Protein AF-A0A5M9NWY7-F1 (afdb_monomer_lite)

pLDDT: mean 81.17, std 16.31, range [31.36, 93.62]

Sequence (144 aa):
MSNANPVTTVDTNNQPTSTVEEIDYSEMITVRMADVFKPFVPAAVTAVIQIPKHRHPDVPREIAGYIPDEKQLSQVISWFCSPQRPNFMHMVGPTGSGKTDFMLWLCARLNWPTVLVSVNPTLRPEKMQGRWVLSNGICLWTYR

Radius of gyration: 19.59 Å; chains: 1; bounding box: 34×58×51 Å

Foldseek 3Di:
DQPFDFDFDADPPPDRPRPRPRDDQPDKDKDAPVVLDPPLDPPVRRDIDIAGPDQDPQQADADPPDDDDSVVVVVVVCCRPDPPNPDDDDDDDDPPPCPVVVVSNVSNSRSHRDDDDDDDPPDDCCLQVWDFDQDPNDTDTDND

InterPro domains:
  IPR011704 ATPase, dynein-related, AAA domain [PF07728] (91-141)
  IPR027417 P-loop containing nucleoside triphosphate hydrolase [SSF52540] (61-118)

Secondary structure (DSSP, 8-state):
-----------TT-----------TT-EEEEEHHHHTTTTS-TT---EEEEESS--TTSPPP-TT----HHHHHHHHHHHT-SS--S-------TTSSHHHHHHHHHHHTT---------TT--THHHH-EEEEETTEEEEE--

Organism: NCBI:txid296199

Structure (mmCIF, N/CA/C/O backbone):
data_AF-A0A5M9NWY7-F1
#
_entry.id   AF-A0A5M9NWY7-F1
#
loop_
_atom_site.group_PDB
_atom_site.id
_atom_site.type_symbol
_atom_site.label_atom_id
_atom_site.label_alt_id
_atom_site.label_comp_id
_atom_site.label_asym_id
_atom_site.label_entity_id
_atom_site.label_seq_id
_atom_site.pdbx_PDB_ins_code
_atom_site.Cartn_x
_atom_site.Cartn_y
_atom_site.Cartn_z
_atom_site.occupancy
_atom_site.B_iso_or_equiv
_atom_site.auth_seq_id
_atom_site.auth_comp_id
_atom_site.auth_asym_id
_atom_site.auth_atom_id
_atom_site.pdbx_PDB_model_num
ATOM 1 N N . MET A 1 1 ? -8.044 -15.129 -17.709 1.00 33.84 1 MET A N 1
ATOM 2 C CA . MET A 1 1 ? -6.824 -15.912 -17.991 1.00 33.84 1 MET A CA 1
ATOM 3 C C . MET A 1 1 ? -6.227 -16.228 -16.635 1.00 33.84 1 MET A C 1
ATOM 5 O O . MET A 1 1 ? -5.970 -15.294 -15.889 1.00 33.84 1 MET A O 1
ATOM 9 N N . SER A 1 2 ? -6.206 -17.511 -16.278 1.00 31.36 2 SER A N 1
ATOM 10 C CA . SER A 1 2 ? -5.829 -18.025 -14.957 1.00 31.36 2 SER A CA 1
ATOM 11 C C . SER A 1 2 ? -4.324 -17.845 -14.737 1.00 31.36 2 SER A C 1
ATOM 13 O O . SER A 1 2 ? -3.524 -18.329 -15.536 1.00 31.36 2 SER A O 1
ATOM 15 N N . ASN A 1 3 ? -3.943 -17.092 -13.702 1.00 42.62 3 ASN A N 1
ATOM 16 C CA . ASN A 1 3 ? -2.550 -16.847 -13.320 1.00 42.62 3 ASN A CA 1
ATOM 17 C C . ASN A 1 3 ? -2.125 -17.872 -12.259 1.00 42.62 3 ASN A C 1
ATOM 19 O O . ASN A 1 3 ? -1.934 -17.516 -11.102 1.00 42.62 3 ASN A O 1
ATOM 23 N N . ALA A 1 4 ? -2.015 -19.148 -12.625 1.00 42.91 4 ALA A N 1
ATOM 24 C CA . ALA A 1 4 ? -1.563 -20.195 -11.711 1.00 42.91 4 ALA A CA 1
ATOM 25 C C . ALA A 1 4 ? -0.025 -20.280 -11.690 1.00 42.91 4 ALA A C 1
ATOM 27 O O . ALA A 1 4 ? 0.607 -20.443 -12.733 1.00 42.91 4 ALA A O 1
ATOM 28 N N . ASN A 1 5 ? 0.578 -20.215 -10.499 1.00 50.53 5 ASN A N 1
ATOM 29 C CA . ASN A 1 5 ? 1.977 -20.588 -10.276 1.00 50.53 5 ASN A CA 1
ATOM 30 C C . ASN A 1 5 ? 2.027 -21.932 -9.528 1.00 50.53 5 ASN A C 1
ATOM 32 O O . ASN A 1 5 ? 1.319 -22.082 -8.532 1.00 50.53 5 ASN A O 1
ATOM 36 N N . PRO A 1 6 ? 2.855 -22.902 -9.955 1.00 41.59 6 PRO A N 1
ATOM 37 C CA . PRO A 1 6 ? 2.905 -24.217 -9.324 1.00 41.59 6 PRO A CA 1
ATOM 38 C C . PRO A 1 6 ? 3.646 -24.171 -7.977 1.00 41.59 6 PRO A C 1
ATOM 40 O O . PRO A 1 6 ? 4.753 -23.638 -7.882 1.00 41.59 6 PRO A O 1
ATOM 43 N N . VAL A 1 7 ? 3.048 -24.769 -6.942 1.00 49.81 7 VAL A N 1
ATOM 44 C CA . VAL A 1 7 ? 3.687 -25.062 -5.647 1.00 49.81 7 VAL A CA 1
ATOM 45 C C . VAL A 1 7 ? 4.045 -26.549 -5.618 1.00 49.81 7 VAL A C 1
ATOM 47 O O . VAL A 1 7 ? 3.187 -27.393 -5.859 1.00 49.81 7 VAL A O 1
ATOM 50 N N . THR A 1 8 ? 5.305 -26.881 -5.330 1.00 38.78 8 THR A N 1
ATOM 51 C CA . THR A 1 8 ? 5.775 -28.273 -5.242 1.00 38.78 8 THR A CA 1
ATOM 52 C C . THR A 1 8 ? 5.769 -28.740 -3.786 1.00 38.78 8 THR A C 1
ATOM 54 O O . THR A 1 8 ? 6.567 -28.252 -2.986 1.00 38.78 8 THR A O 1
ATOM 57 N N . THR A 1 9 ? 4.925 -29.712 -3.440 1.00 42.97 9 THR A N 1
ATOM 58 C CA . THR A 1 9 ? 5.044 -30.502 -2.200 1.00 42.97 9 THR A CA 1
ATOM 59 C C . THR A 1 9 ? 5.407 -31.948 -2.540 1.00 42.97 9 THR A C 1
ATOM 61 O O . THR A 1 9 ? 4.947 -32.483 -3.545 1.00 42.97 9 THR A O 1
ATOM 64 N N . VAL A 1 10 ? 6.282 -32.562 -1.736 1.00 43.84 10 VAL A N 1
ATOM 65 C CA . VAL A 1 10 ? 6.783 -33.934 -1.930 1.00 43.84 10 VAL A CA 1
ATOM 66 C C . VAL A 1 10 ? 6.139 -34.844 -0.883 1.00 43.84 10 VAL A C 1
ATOM 68 O O . VAL A 1 10 ? 6.345 -34.628 0.310 1.00 43.84 10 VAL A O 1
ATOM 71 N N . ASP A 1 11 ? 5.390 -35.856 -1.322 1.00 44.22 11 ASP A N 1
ATOM 72 C CA . ASP A 1 11 ? 4.825 -36.894 -0.450 1.00 44.22 11 ASP A CA 1
ATOM 73 C C . ASP A 1 11 ? 5.861 -37.978 -0.096 1.00 44.22 11 ASP A C 1
ATOM 75 O O . ASP A 1 11 ? 6.803 -38.246 -0.848 1.00 44.22 11 ASP A O 1
ATOM 79 N N . THR A 1 12 ? 5.638 -38.671 1.028 1.00 54.34 12 THR A N 1
ATOM 80 C CA . THR A 1 12 ? 6.505 -39.679 1.682 1.00 54.34 12 THR A CA 1
ATOM 81 C C . THR A 1 12 ? 6.900 -40.895 0.821 1.00 54.34 12 THR A C 1
ATOM 83 O O . THR A 1 12 ? 7.656 -41.746 1.279 1.00 54.34 12 THR A O 1
ATOM 86 N N . ASN A 1 13 ? 6.424 -40.984 -0.425 1.00 52.22 13 ASN A N 1
ATOM 87 C CA . ASN A 1 13 ? 6.682 -42.085 -1.357 1.00 52.22 13 ASN A CA 1
ATOM 88 C C . ASN A 1 13 ? 7.536 -41.698 -2.580 1.00 52.22 13 ASN A C 1
ATOM 90 O O . ASN A 1 13 ? 7.645 -42.505 -3.500 1.00 52.22 13 ASN A O 1
ATOM 94 N N . ASN A 1 14 ? 8.149 -40.502 -2.619 1.00 55.34 14 ASN A N 1
ATOM 95 C CA . ASN A 1 14 ? 9.036 -40.067 -3.716 1.00 55.34 14 ASN A CA 1
ATOM 96 C C . ASN A 1 14 ? 8.460 -40.327 -5.129 1.00 55.34 14 ASN A C 1
ATOM 98 O O . ASN A 1 14 ? 9.194 -40.636 -6.069 1.00 55.34 14 ASN A O 1
ATOM 102 N N . GLN A 1 15 ? 7.144 -40.185 -5.296 1.00 43.66 15 GLN A N 1
ATOM 103 C CA . GLN A 1 15 ? 6.537 -39.982 -6.606 1.00 43.66 15 GLN A CA 1
ATOM 104 C C . GLN A 1 15 ? 6.171 -38.501 -6.738 1.00 43.66 15 GLN A C 1
ATOM 106 O O . GLN A 1 15 ? 5.508 -37.969 -5.846 1.00 43.66 15 GLN A O 1
ATOM 111 N N . PRO A 1 16 ? 6.602 -37.809 -7.808 1.00 39.88 16 PRO A N 1
ATOM 112 C CA . PRO A 1 16 ? 6.191 -36.438 -8.069 1.00 39.88 16 PRO A CA 1
ATOM 113 C C . PRO A 1 16 ? 4.741 -36.443 -8.564 1.00 39.88 16 PRO A C 1
ATOM 115 O O . PRO A 1 16 ? 4.475 -36.398 -9.762 1.00 39.88 16 PRO A O 1
ATOM 118 N N . THR A 1 17 ? 3.789 -36.520 -7.641 1.00 40.31 17 THR A N 1
ATOM 119 C CA . THR A 1 17 ? 2.380 -36.266 -7.942 1.00 40.31 17 THR A CA 1
ATOM 120 C C . THR A 1 17 ? 2.167 -34.761 -7.856 1.00 40.31 17 THR A C 1
ATOM 122 O O . THR A 1 17 ? 1.814 -34.223 -6.814 1.00 40.31 17 THR A O 1
ATOM 125 N N . SER A 1 18 ? 2.440 -34.042 -8.944 1.00 43.09 18 SER A N 1
ATOM 126 C CA . SER A 1 18 ? 2.124 -32.617 -9.037 1.00 43.09 18 SER A CA 1
ATOM 127 C C . SER A 1 18 ? 0.623 -32.440 -9.271 1.00 43.09 18 SER A C 1
ATOM 129 O O . SER A 1 18 ? 0.189 -32.213 -10.401 1.00 43.09 18 SER A O 1
ATOM 131 N N . THR A 1 19 ? -0.188 -32.551 -8.221 1.00 42.75 19 THR A N 1
ATOM 132 C CA . THR A 1 19 ? -1.516 -31.932 -8.227 1.00 42.75 19 THR A CA 1
ATOM 133 C C . THR A 1 19 ? -1.308 -30.428 -8.119 1.00 42.75 19 THR A C 1
ATOM 135 O O . THR A 1 19 ? -1.178 -29.879 -7.028 1.00 42.75 19 THR A O 1
ATOM 138 N N . VAL A 1 20 ? -1.200 -29.755 -9.267 1.00 52.34 20 VAL A N 1
ATOM 139 C CA . VAL A 1 20 ? -1.313 -28.297 -9.331 1.00 52.34 20 VAL A CA 1
ATOM 140 C C . VAL A 1 20 ? -2.765 -27.985 -9.000 1.00 52.34 20 VAL A C 1
ATOM 142 O O . VAL A 1 20 ? -3.628 -28.041 -9.872 1.00 52.34 20 VAL A O 1
ATOM 145 N N . GLU A 1 21 ? -3.059 -27.744 -7.725 1.00 60.28 21 GLU A N 1
ATOM 146 C CA . GLU A 1 21 ? -4.322 -27.116 -7.363 1.00 60.28 21 GLU A CA 1
ATOM 147 C C . GLU A 1 21 ? -4.325 -25.744 -8.039 1.00 60.28 21 GLU A C 1
ATOM 149 O O . GLU A 1 21 ? -3.507 -24.875 -7.733 1.00 60.28 21 GLU A O 1
ATOM 154 N N . GLU A 1 22 ? -5.173 -25.583 -9.051 1.00 70.19 22 GLU A N 1
ATOM 155 C CA . GLU A 1 22 ? -5.362 -24.312 -9.734 1.00 70.19 22 GLU A CA 1
ATOM 156 C C . GLU A 1 22 ? -6.046 -23.357 -8.751 1.00 70.19 22 GLU A C 1
ATOM 158 O O . GLU A 1 22 ? -7.257 -23.400 -8.548 1.00 70.19 22 GLU A O 1
ATOM 163 N N . ILE A 1 23 ? -5.242 -22.547 -8.062 1.00 79.00 23 ILE A N 1
ATOM 164 C CA . ILE A 1 23 ? -5.745 -21.588 -7.083 1.00 79.00 23 ILE A CA 1
ATOM 165 C C . ILE A 1 23 ? -6.386 -20.422 -7.837 1.00 79.00 23 ILE A C 1
ATOM 167 O O . ILE A 1 23 ? -5.693 -19.652 -8.507 1.00 79.00 23 ILE A O 1
ATOM 171 N N . ASP A 1 24 ? -7.698 -20.249 -7.688 1.00 83.44 24 ASP A N 1
ATOM 172 C CA . ASP A 1 24 ? -8.379 -19.055 -8.181 1.00 83.44 24 ASP A CA 1
ATOM 173 C C . ASP A 1 24 ? -8.130 -17.867 -7.236 1.00 83.44 24 ASP A C 1
ATOM 175 O O . ASP A 1 24 ? -8.655 -17.781 -6.124 1.00 83.44 24 ASP A O 1
ATOM 179 N N . TYR A 1 25 ? -7.318 -16.912 -7.692 1.00 84.50 25 TYR A N 1
ATOM 180 C CA . TYR A 1 25 ? -7.029 -15.669 -6.968 1.00 84.50 25 TYR A CA 1
ATOM 181 C C . TYR A 1 25 ? -8.176 -14.648 -7.012 1.00 84.50 25 TYR A C 1
ATOM 183 O O . TYR A 1 25 ? -8.085 -13.601 -6.370 1.00 84.50 25 TYR A O 1
ATOM 191 N N . SER A 1 26 ? -9.243 -14.935 -7.760 1.00 83.81 26 SER A N 1
ATOM 192 C CA . SER A 1 26 ? -10.416 -14.065 -7.903 1.00 83.81 26 SER A CA 1
ATOM 193 C C . SER A 1 26 ? -11.435 -14.261 -6.780 1.00 83.81 26 SER A C 1
ATOM 195 O O . SER A 1 26 ? -12.324 -13.425 -6.609 1.00 83.81 26 SER A O 1
ATOM 197 N N . GLU A 1 27 ? -11.327 -15.349 -6.008 1.00 88.62 27 GLU A N 1
ATOM 198 C CA . GLU A 1 27 ? -12.226 -15.621 -4.890 1.00 88.62 27 GLU A CA 1
ATOM 199 C C . GLU A 1 27 ? -12.075 -14.562 -3.790 1.00 88.62 27 GLU A C 1
ATOM 201 O O . GLU A 1 27 ? -10.998 -14.382 -3.214 1.00 88.62 27 GLU A O 1
ATOM 206 N N . MET A 1 28 ? -13.180 -13.893 -3.452 1.00 89.00 28 MET A N 1
ATOM 207 C CA . MET A 1 28 ? -13.229 -12.866 -2.409 1.00 89.00 28 MET A CA 1
ATOM 208 C C . MET A 1 28 ? -13.915 -13.402 -1.152 1.00 89.00 28 MET A C 1
ATOM 210 O O . MET A 1 28 ? -14.963 -14.043 -1.221 1.00 89.00 28 MET A O 1
ATOM 214 N N . ILE A 1 29 ? -13.362 -13.079 0.014 1.00 93.31 29 ILE A N 1
ATOM 215 C CA . ILE A 1 29 ? -13.964 -13.338 1.324 1.00 93.31 29 ILE A CA 1
ATOM 216 C C . ILE A 1 29 ? -14.374 -12.029 1.986 1.00 93.31 29 ILE A C 1
ATOM 218 O O . ILE A 1 29 ? -13.718 -10.998 1.838 1.00 93.31 29 ILE A O 1
ATOM 222 N N . THR A 1 30 ? -15.469 -12.077 2.741 1.00 92.94 30 THR A N 1
ATOM 223 C CA . THR A 1 30 ? -15.926 -10.935 3.537 1.00 92.94 30 THR A CA 1
ATOM 224 C C . THR A 1 30 ? -15.329 -11.035 4.933 1.00 92.94 30 THR A C 1
ATOM 226 O O . THR A 1 30 ? -15.593 -11.995 5.655 1.00 92.94 30 THR A O 1
ATOM 229 N N . VAL A 1 31 ? -14.523 -10.046 5.311 1.00 91.75 31 VAL A N 1
ATOM 230 C CA . VAL A 1 31 ? -13.813 -10.000 6.594 1.00 91.75 31 VAL A CA 1
ATOM 231 C C . VAL A 1 31 ? -14.157 -8.706 7.316 1.00 91.75 31 VAL A C 1
ATOM 233 O O . VAL A 1 31 ? -14.417 -7.670 6.701 1.00 91.75 31 VAL A O 1
ATOM 236 N N . ARG A 1 32 ? -14.168 -8.745 8.649 1.00 90.38 32 ARG A N 1
ATOM 237 C CA . ARG A 1 32 ? -14.349 -7.538 9.453 1.00 90.38 32 ARG A CA 1
ATOM 238 C C . ARG A 1 32 ? -13.127 -6.635 9.335 1.00 90.38 32 ARG A C 1
ATOM 240 O O . ARG A 1 32 ? -11.994 -7.059 9.550 1.00 90.38 32 ARG A O 1
ATOM 247 N N . MET A 1 33 ? -13.372 -5.353 9.098 1.00 87.69 33 MET A N 1
ATOM 248 C CA . MET A 1 33 ? -12.320 -4.346 8.957 1.00 87.69 33 MET A CA 1
ATOM 249 C C . MET A 1 33 ? -11.450 -4.226 10.217 1.00 87.69 33 MET A C 1
ATOM 251 O O . MET A 1 33 ? -10.233 -4.080 10.126 1.00 87.69 33 MET A O 1
ATOM 255 N N . ALA A 1 34 ? -12.069 -4.352 11.395 1.00 89.50 34 ALA A N 1
ATOM 256 C CA . ALA A 1 34 ? -11.366 -4.334 12.672 1.00 89.50 34 ALA A CA 1
ATOM 257 C C . ALA A 1 34 ? -10.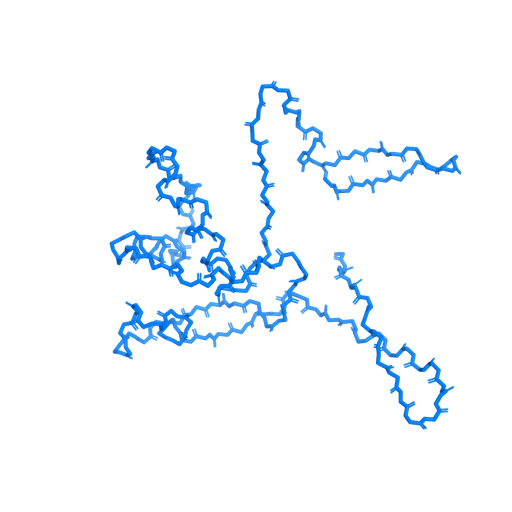347 -5.475 12.808 1.00 89.50 34 ALA A C 1
ATOM 259 O O . ALA A 1 34 ? -9.335 -5.284 13.468 1.00 89.50 34 ALA A O 1
ATOM 260 N N . ASP A 1 35 ? -10.576 -6.635 12.180 1.00 90.62 35 ASP A N 1
ATOM 261 C CA . ASP A 1 35 ? -9.646 -7.766 12.234 1.00 90.62 35 ASP A CA 1
ATOM 262 C C . ASP A 1 35 ? -8.431 -7.561 11.328 1.00 90.62 35 ASP A C 1
ATOM 264 O O . ASP A 1 35 ? 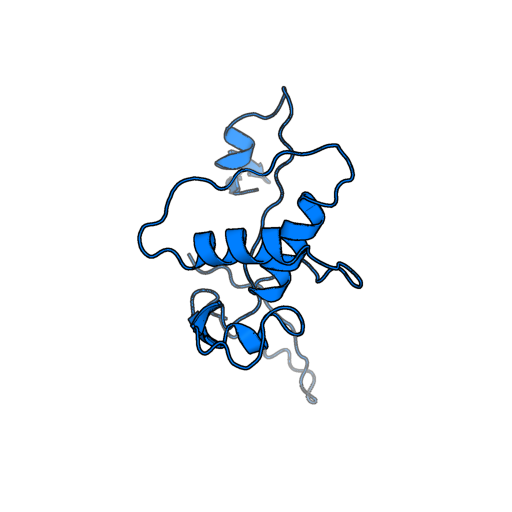-7.314 -7.894 11.720 1.00 90.62 35 ASP A O 1
ATOM 268 N N . VAL A 1 36 ? -8.634 -6.936 10.167 1.00 89.25 36 VAL A N 1
ATOM 269 C CA . VAL A 1 36 ? -7.571 -6.638 9.198 1.00 89.25 36 VAL A CA 1
ATOM 270 C C . VAL A 1 36 ? -6.663 -5.504 9.686 1.00 89.25 36 VAL A C 1
ATOM 272 O O . VAL A 1 36 ? -5.440 -5.567 9.551 1.00 89.25 36 VAL A O 1
ATOM 275 N N . PHE A 1 37 ? -7.232 -4.471 10.312 1.00 87.56 37 PHE A N 1
ATOM 276 C CA . PHE A 1 37 ? -6.507 -3.254 10.696 1.00 87.56 37 PHE A CA 1
ATOM 277 C C . PHE A 1 37 ? -6.166 -3.146 12.190 1.00 87.56 37 PHE A C 1
ATOM 279 O O . PHE A 1 37 ? -5.915 -2.047 12.680 1.00 87.56 37 PHE A O 1
ATOM 286 N N . LYS A 1 38 ? -6.082 -4.262 12.930 1.00 85.75 38 LYS A N 1
ATOM 287 C CA . LYS A 1 38 ? -5.618 -4.247 14.335 1.00 85.75 38 LYS A CA 1
ATOM 288 C C . LYS A 1 38 ? -4.214 -3.619 14.451 1.00 85.75 38 LYS A C 1
ATOM 290 O O . LYS A 1 38 ? -3.339 -3.999 13.662 1.00 85.75 38 LYS A O 1
ATOM 295 N N . PRO A 1 39 ? -3.942 -2.724 15.421 1.00 86.75 39 PRO A N 1
ATOM 296 C CA . PRO A 1 39 ? -4.835 -2.181 16.458 1.00 86.75 39 PRO A CA 1
ATOM 297 C C . PRO A 1 39 ? -5.545 -0.856 16.092 1.00 86.75 39 PRO A C 1
ATOM 299 O O . PRO A 1 39 ? -6.259 -0.310 16.924 1.00 86.75 39 PRO A O 1
ATOM 302 N N . PHE A 1 40 ? -5.346 -0.322 14.884 1.00 86.88 40 PHE A N 1
ATOM 303 C CA . PHE A 1 40 ? -5.737 1.043 14.494 1.00 86.88 40 PHE A CA 1
ATOM 304 C C . PHE A 1 40 ? -7.245 1.253 14.332 1.00 86.88 40 PHE A C 1
ATOM 306 O O . PHE A 1 40 ? -7.737 2.368 14.479 1.00 86.88 40 PHE A O 1
ATOM 313 N N . VAL A 1 41 ? -7.993 0.195 14.013 1.00 85.06 41 VAL A N 1
ATOM 314 C CA . VAL A 1 41 ? -9.456 0.252 13.916 1.00 85.06 41 VAL A CA 1
ATOM 315 C C . VAL A 1 41 ? -10.066 -0.369 15.177 1.00 85.06 41 VAL A C 1
ATOM 317 O O . VAL A 1 41 ? -9.825 -1.551 15.441 1.00 85.06 41 VAL A O 1
ATOM 320 N N . PRO A 1 42 ? -10.880 0.378 15.951 1.00 85.31 42 PRO A N 1
ATOM 321 C CA . PRO A 1 42 ? -11.521 -0.148 17.151 1.00 85.31 42 PRO A CA 1
ATOM 322 C C . PRO A 1 42 ? -12.421 -1.352 16.856 1.00 85.31 42 PRO A C 1
ATOM 324 O O . PRO A 1 42 ? -13.158 -1.368 15.870 1.00 85.31 42 PRO A O 1
ATOM 327 N N . ALA A 1 43 ? -12.458 -2.321 17.774 1.00 84.38 43 ALA A N 1
ATOM 328 C CA . ALA A 1 43 ? -13.310 -3.513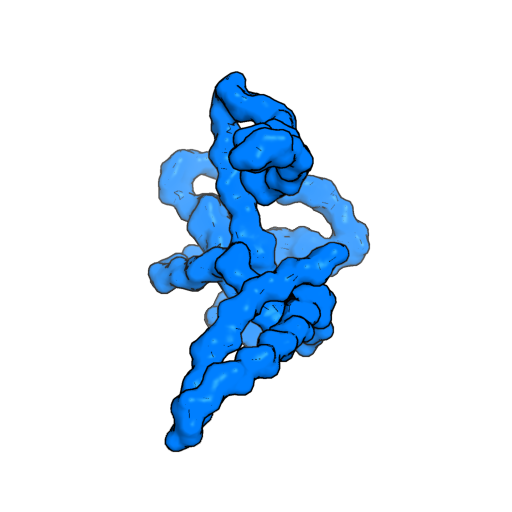 17.661 1.00 84.38 43 ALA A CA 1
ATOM 329 C C . ALA A 1 43 ? -14.822 -3.201 17.624 1.00 84.38 43 ALA A C 1
ATOM 331 O O . ALA A 1 43 ? -15.615 -4.029 17.166 1.00 84.38 43 ALA A O 1
ATOM 332 N N . ALA A 1 44 ? -15.212 -2.003 18.079 1.00 85.44 44 ALA A N 1
ATOM 333 C CA . ALA A 1 44 ? -16.575 -1.487 17.986 1.00 85.44 44 ALA A CA 1
ATOM 334 C C . ALA A 1 44 ? -17.032 -1.271 16.532 1.00 85.44 44 ALA A C 1
ATOM 336 O O . ALA A 1 44 ? -18.231 -1.256 16.262 1.00 85.44 44 ALA A O 1
ATOM 337 N N . VAL A 1 45 ? -16.099 -1.132 15.584 1.00 82.69 45 VAL A N 1
ATOM 338 C CA . VAL A 1 45 ? -16.431 -0.983 14.169 1.00 82.69 45 VAL A CA 1
ATOM 339 C C . VAL A 1 45 ? -16.857 -2.338 13.592 1.00 82.69 45 VAL A C 1
ATOM 341 O O . VAL A 1 45 ? -16.102 -3.317 13.574 1.00 82.69 45 VA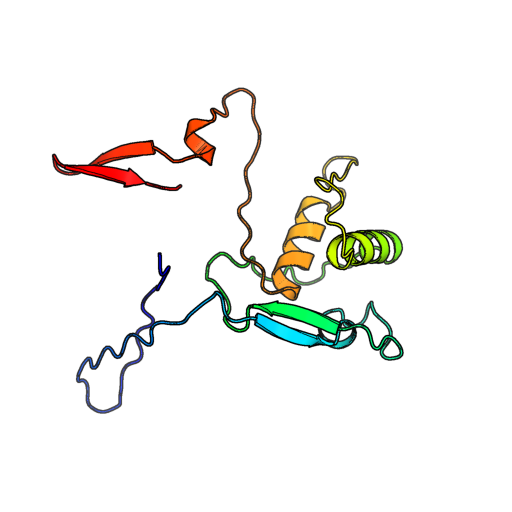L A O 1
ATOM 344 N N . THR A 1 46 ? -18.098 -2.396 13.110 1.00 84.50 46 THR A N 1
ATOM 345 C CA . THR A 1 46 ? -18.722 -3.590 12.513 1.00 84.50 46 THR A CA 1
ATOM 346 C C . THR A 1 46 ? -18.624 -3.628 10.988 1.00 84.50 46 THR A C 1
ATOM 348 O O . THR A 1 46 ? -19.091 -4.585 10.376 1.00 84.50 46 THR A O 1
ATOM 351 N N . ALA A 1 47 ? -17.998 -2.619 10.373 1.00 85.19 47 ALA A N 1
ATOM 352 C CA . ALA A 1 47 ? -17.814 -2.552 8.928 1.00 85.19 47 ALA A CA 1
ATOM 353 C C . ALA A 1 47 ? -17.057 -3.781 8.396 1.00 85.19 47 ALA A C 1
ATOM 355 O O . ALA A 1 47 ? -16.074 -4.243 8.990 1.00 85.19 47 ALA A O 1
ATOM 356 N N . VAL A 1 48 ? -17.523 -4.287 7.257 1.00 89.19 48 VAL A N 1
ATOM 357 C CA . VAL A 1 48 ? -16.943 -5.431 6.552 1.00 89.19 48 VAL A CA 1
ATOM 358 C C . VAL A 1 48 ? -16.329 -4.983 5.234 1.00 89.19 48 VAL A C 1
ATOM 360 O O . VAL A 1 48 ? -16.831 -4.067 4.587 1.00 89.19 48 VAL A O 1
ATOM 363 N N . ILE A 1 49 ? -15.240 -5.639 4.849 1.00 89.38 49 ILE A N 1
ATOM 364 C CA . ILE A 1 49 ? -14.530 -5.422 3.590 1.00 89.38 49 ILE A CA 1
ATOM 365 C C . ILE A 1 49 ? -14.368 -6.750 2.854 1.00 89.38 49 ILE A C 1
ATOM 367 O O . ILE A 1 49 ? -14.342 -7.814 3.475 1.00 89.38 49 ILE A O 1
ATOM 371 N N . GLN A 1 50 ? -14.262 -6.686 1.529 1.00 89.44 50 GLN A N 1
ATOM 372 C CA . GLN A 1 50 ? -13.984 -7.853 0.698 1.00 89.44 50 GLN A CA 1
ATOM 373 C C . GLN A 1 50 ? -12.498 -7.892 0.348 1.00 89.44 50 GLN A C 1
ATOM 375 O O . GLN A 1 50 ? -11.971 -6.927 -0.205 1.00 89.44 50 GLN A O 1
ATOM 380 N N . ILE A 1 51 ? -11.837 -9.004 0.659 1.00 90.81 51 ILE A N 1
ATOM 381 C CA . ILE A 1 51 ? -10.423 -9.233 0.342 1.00 90.81 51 ILE A CA 1
ATOM 382 C C . ILE A 1 51 ? -10.257 -10.550 -0.425 1.00 90.81 51 ILE A C 1
ATOM 384 O O . ILE A 1 51 ? -11.063 -11.461 -0.218 1.00 90.81 51 ILE A O 1
ATOM 388 N N . PRO A 1 52 ? -9.228 -10.692 -1.278 1.00 91.50 52 PRO A N 1
ATOM 389 C CA . PRO A 1 52 ? -8.913 -11.961 -1.916 1.00 91.50 52 PRO A CA 1
ATOM 390 C C . PRO A 1 52 ? -8.619 -13.031 -0.865 1.00 91.50 52 PRO A C 1
ATOM 392 O O . PRO A 1 52 ? -7.882 -12.791 0.095 1.00 91.50 52 PRO A O 1
ATOM 395 N N . LYS A 1 53 ? -9.191 -14.218 -1.048 1.00 90.31 53 LYS A N 1
ATOM 396 C CA . LYS A 1 53 ? -9.025 -15.367 -0.151 1.00 90.31 53 LYS A CA 1
ATOM 397 C C . LYS A 1 53 ? -7.616 -15.940 -0.216 1.00 90.31 53 LYS A C 1
ATOM 399 O O . LYS A 1 53 ? -7.020 -16.275 0.804 1.00 90.31 53 LYS A O 1
ATOM 404 N N . HIS A 1 54 ? -7.097 -16.057 -1.433 1.00 90.88 54 HIS A N 1
ATOM 405 C CA . HIS A 1 54 ? -5.796 -16.637 -1.710 1.00 90.88 54 HIS A CA 1
ATOM 406 C C . HIS A 1 54 ? -4.761 -15.532 -1.905 1.00 90.88 54 HIS A C 1
ATOM 408 O O . HIS A 1 54 ? -5.019 -14.513 -2.544 1.00 90.88 54 HIS A O 1
ATOM 414 N N . ARG A 1 55 ? -3.574 -15.706 -1.321 1.00 88.25 55 ARG A N 1
ATOM 415 C CA . ARG A 1 55 ? -2.494 -14.722 -1.425 1.00 88.25 55 ARG A CA 1
ATOM 416 C C . ARG A 1 55 ? -1.790 -14.843 -2.769 1.00 88.25 55 ARG A C 1
ATOM 418 O O . ARG A 1 55 ? -1.113 -15.838 -3.020 1.00 88.25 55 ARG A O 1
ATOM 425 N N . HIS A 1 56 ? -1.934 -13.821 -3.608 1.00 89.50 56 HIS A N 1
ATOM 426 C CA . HIS A 1 56 ? -1.225 -13.739 -4.883 1.00 89.50 56 HIS A CA 1
ATOM 427 C C . HIS A 1 56 ? 0.279 -13.475 -4.645 1.00 89.50 56 HIS A C 1
ATOM 429 O O . HIS A 1 56 ? 0.628 -12.753 -3.706 1.00 89.50 56 HIS A O 1
ATOM 435 N N . PRO A 1 57 ? 1.192 -14.018 -5.472 1.00 89.31 57 PRO A N 1
ATOM 436 C CA . PRO A 1 57 ? 2.637 -13.767 -5.367 1.00 89.31 57 PRO A CA 1
ATOM 437 C C . PRO A 1 57 ? 3.018 -12.279 -5.450 1.00 89.31 57 PRO A C 1
ATOM 439 O O . PRO A 1 57 ? 3.977 -11.862 -4.809 1.00 89.31 57 PRO A O 1
ATOM 442 N N . ASP A 1 58 ? 2.240 -11.477 -6.182 1.00 89.88 58 ASP A N 1
ATOM 443 C CA . ASP A 1 58 ? 2.456 -10.023 -6.318 1.00 89.88 58 ASP A CA 1
ATOM 444 C C . ASP A 1 58 ? 1.901 -9.197 -5.142 1.00 89.88 58 ASP A C 1
ATOM 446 O O . ASP A 1 58 ? 1.918 -7.965 -5.175 1.00 89.88 58 ASP A O 1
ATOM 450 N N . VAL A 1 59 ? 1.370 -9.840 -4.098 1.00 92.38 59 VAL A N 1
ATOM 451 C CA . VAL A 1 59 ? 0.998 -9.137 -2.864 1.00 92.38 59 VAL A CA 1
ATOM 452 C C . VAL A 1 59 ? 2.286 -8.702 -2.162 1.00 92.38 59 VAL A C 1
ATOM 454 O O . VAL A 1 59 ? 3.140 -9.550 -1.876 1.00 92.38 59 VAL A O 1
ATOM 457 N N . PRO A 1 60 ? 2.449 -7.409 -1.829 1.00 91.88 60 PRO A N 1
ATOM 458 C CA . PRO A 1 60 ? 3.656 -6.940 -1.173 1.00 91.88 60 PRO A CA 1
ATOM 459 C C . PRO A 1 60 ? 3.869 -7.636 0.176 1.00 91.88 60 PRO A C 1
ATOM 461 O O . PRO A 1 60 ? 2.936 -8.067 0.865 1.00 91.88 60 PRO A O 1
ATOM 464 N N . ARG A 1 61 ? 5.138 -7.759 0.571 1.00 88.69 61 ARG A N 1
ATOM 465 C CA . ARG A 1 61 ? 5.489 -8.246 1.905 1.00 88.69 61 ARG A CA 1
ATOM 466 C C . ARG A 1 61 ? 5.109 -7.189 2.939 1.00 88.69 61 ARG A C 1
ATOM 468 O O . ARG A 1 61 ? 5.324 -6.000 2.722 1.00 88.69 61 ARG A O 1
ATOM 475 N N . GLU A 1 62 ? 4.587 -7.637 4.076 1.00 83.44 62 GLU A N 1
ATOM 476 C CA . GLU A 1 62 ? 4.307 -6.745 5.196 1.00 83.44 62 GLU A CA 1
ATOM 477 C C . GLU A 1 62 ? 5.585 -6.045 5.668 1.00 83.44 62 GLU A C 1
ATOM 479 O O . GLU A 1 62 ? 6.616 -6.681 5.912 1.00 83.44 62 GLU A O 1
ATOM 484 N N . ILE A 1 63 ? 5.497 -4.724 5.806 1.00 86.06 63 ILE A N 1
ATOM 485 C CA . ILE A 1 63 ? 6.568 -3.890 6.342 1.00 86.06 63 ILE A CA 1
ATOM 486 C C . ILE A 1 63 ? 6.462 -3.925 7.867 1.00 86.06 63 ILE A C 1
ATOM 488 O O . ILE A 1 63 ? 5.538 -3.356 8.453 1.00 86.06 63 ILE A O 1
ATOM 492 N N . ALA A 1 64 ? 7.405 -4.610 8.513 1.00 84.38 64 ALA A N 1
ATOM 493 C CA . ALA A 1 64 ? 7.464 -4.685 9.967 1.00 84.38 64 ALA A CA 1
ATOM 494 C C . ALA A 1 64 ? 7.738 -3.295 10.570 1.00 84.38 64 ALA A C 1
ATOM 496 O O . ALA A 1 64 ? 8.658 -2.599 10.148 1.00 84.38 64 ALA A O 1
ATOM 497 N N . GLY A 1 65 ? 6.944 -2.901 11.570 1.00 86.62 65 GLY A N 1
ATOM 498 C CA . GLY A 1 65 ? 7.146 -1.658 12.323 1.00 86.62 65 GLY A CA 1
ATOM 499 C C . GLY A 1 65 ? 6.597 -0.383 11.674 1.00 86.62 65 GLY A C 1
ATOM 500 O O . GLY A 1 65 ? 6.745 0.686 12.258 1.00 86.62 65 GLY A O 1
ATOM 501 N N . TYR A 1 66 ? 5.941 -0.466 10.511 1.00 90.00 66 TYR A N 1
ATOM 502 C CA . TYR A 1 66 ? 5.247 0.690 9.944 1.00 90.00 66 TYR A CA 1
ATOM 503 C C . TYR A 1 66 ? 3.991 1.028 10.765 1.00 90.00 66 TYR A C 1
ATOM 505 O O . TYR A 1 66 ? 3.135 0.166 10.987 1.00 90.00 66 TYR A O 1
ATOM 513 N N . ILE A 1 67 ? 3.884 2.286 11.202 1.00 91.19 67 ILE A N 1
ATOM 514 C CA . ILE A 1 67 ? 2.758 2.809 11.982 1.00 91.19 67 ILE A CA 1
ATOM 515 C C . ILE A 1 67 ? 2.046 3.872 11.128 1.00 91.19 67 ILE A C 1
ATOM 517 O O . ILE A 1 67 ? 2.620 4.940 10.910 1.00 91.19 67 ILE A O 1
ATOM 521 N N . PRO A 1 68 ? 0.833 3.601 10.609 1.00 91.00 68 PRO A N 1
ATOM 522 C CA . PRO A 1 68 ? 0.055 4.588 9.874 1.00 91.00 68 PRO A CA 1
ATOM 523 C C . PRO A 1 68 ? -0.456 5.705 10.791 1.00 91.00 68 PRO A C 1
ATOM 525 O O . PRO A 1 68 ? -0.797 5.476 11.951 1.00 91.00 68 PRO A O 1
ATOM 528 N N . ASP A 1 69 ? -0.588 6.903 10.226 1.00 90.94 69 ASP A N 1
ATOM 529 C CA . ASP A 1 69 ? -1.358 7.990 10.829 1.00 90.94 69 ASP A CA 1
ATOM 530 C C . ASP A 1 69 ? -2.861 7.669 10.737 1.00 90.94 69 ASP A C 1
ATOM 532 O O . ASP A 1 69 ? -3.386 7.406 9.650 1.00 90.94 69 ASP A O 1
ATOM 536 N N . GLU A 1 70 ? -3.565 7.699 11.871 1.00 88.88 70 GLU A N 1
ATOM 537 C CA . GLU A 1 70 ? -4.988 7.350 11.972 1.00 88.88 70 GLU A CA 1
ATOM 538 C C . GLU A 1 70 ? -5.858 8.198 11.040 1.00 88.88 70 GLU A C 1
ATOM 540 O O . GLU A 1 70 ? -6.809 7.698 10.431 1.00 88.88 70 GLU A O 1
ATOM 545 N N . LYS A 1 71 ? -5.507 9.478 10.870 1.00 89.50 71 LYS A N 1
ATOM 546 C CA . LYS A 1 71 ? -6.256 10.391 10.003 1.00 89.50 71 LYS A CA 1
ATOM 547 C C . LYS A 1 71 ? -6.148 9.986 8.533 1.00 89.50 71 LYS A C 1
ATOM 549 O O . LYS A 1 71 ? -7.157 9.965 7.828 1.00 89.50 71 LYS A O 1
ATOM 554 N N . GLN A 1 72 ? -4.942 9.645 8.080 1.00 89.56 72 GLN A N 1
ATOM 555 C CA . GLN A 1 72 ? -4.691 9.199 6.706 1.00 89.56 72 GLN A CA 1
ATOM 556 C C . GLN A 1 72 ? -5.331 7.836 6.448 1.00 89.56 72 GLN A C 1
ATOM 558 O O . GLN A 1 72 ? -5.984 7.642 5.423 1.00 89.56 72 GLN A O 1
ATOM 563 N N . LEU A 1 73 ? -5.209 6.917 7.409 1.00 90.75 73 LEU A N 1
ATOM 564 C CA . LEU A 1 73 ? -5.828 5.601 7.325 1.00 90.75 73 LEU A CA 1
ATOM 565 C C . LEU A 1 73 ? -7.352 5.709 7.197 1.00 90.75 73 LEU A C 1
ATOM 567 O O . LEU A 1 73 ? -7.932 5.072 6.323 1.00 90.75 73 LEU A O 1
ATOM 571 N N . SER A 1 74 ? -7.993 6.559 8.002 1.00 88.81 74 SER A N 1
ATOM 572 C CA . SER A 1 74 ? -9.439 6.795 7.939 1.00 88.81 74 SER A CA 1
ATOM 573 C C . SER A 1 74 ? -9.889 7.314 6.567 1.00 88.81 74 SER A C 1
ATOM 575 O O . SER A 1 74 ? -10.848 6.800 5.989 1.00 88.81 74 SER A O 1
ATOM 577 N N . GLN A 1 75 ? -9.157 8.272 5.987 1.00 89.31 75 GLN A N 1
ATOM 578 C CA . GLN A 1 75 ? -9.456 8.804 4.652 1.00 89.31 75 GLN A CA 1
ATOM 579 C C . GLN A 1 75 ? -9.320 7.740 3.558 1.00 89.31 75 GLN A C 1
ATOM 581 O O . GLN A 1 75 ? -10.184 7.631 2.689 1.00 89.31 75 GLN A O 1
ATOM 586 N N . VAL A 1 76 ? -8.258 6.937 3.613 1.00 89.75 76 VAL A N 1
ATOM 587 C CA . VAL A 1 76 ? -7.974 5.906 2.607 1.00 89.75 76 VAL A CA 1
ATOM 588 C C . VAL A 1 76 ? -8.963 4.749 2.710 1.00 89.75 76 VAL A C 1
ATOM 590 O O . VAL A 1 76 ? -9.451 4.275 1.689 1.00 89.75 76 VAL A O 1
ATOM 593 N N . ILE A 1 77 ? -9.328 4.337 3.925 1.00 87.38 77 ILE A N 1
ATOM 594 C CA . ILE A 1 77 ? -10.388 3.348 4.153 1.00 87.38 77 ILE A CA 1
ATOM 595 C C . ILE A 1 77 ? -11.731 3.883 3.653 1.00 87.38 77 ILE A C 1
ATOM 597 O O . ILE A 1 77 ? -12.458 3.165 2.972 1.00 87.38 77 ILE A O 1
ATOM 601 N N . SER A 1 78 ? -12.064 5.143 3.944 1.00 86.38 78 SER A N 1
ATOM 602 C CA . SER A 1 78 ? -13.305 5.746 3.450 1.00 86.38 78 SER A CA 1
ATOM 603 C C . SER A 1 78 ? -13.339 5.812 1.922 1.00 86.38 78 SER A C 1
ATOM 605 O O . SER A 1 78 ? -14.402 5.617 1.338 1.00 86.38 78 SER A O 1
ATOM 607 N N . TRP A 1 79 ? -12.200 6.080 1.276 1.00 86.94 79 TRP A N 1
ATOM 608 C CA . TRP A 1 79 ? -12.071 6.016 -0.179 1.00 86.94 79 TRP A CA 1
ATOM 609 C C . TRP A 1 79 ? -12.250 4.580 -0.693 1.00 86.94 79 TRP A C 1
ATOM 611 O O . TRP A 1 79 ? -13.022 4.358 -1.623 1.00 86.94 79 TRP A O 1
ATOM 621 N N . PHE A 1 80 ? -11.607 3.604 -0.049 1.00 84.75 80 PHE A N 1
ATOM 622 C CA . PHE A 1 80 ? -11.659 2.190 -0.426 1.00 84.75 80 PHE A CA 1
ATOM 623 C C . PHE A 1 80 ? -13.070 1.595 -0.311 1.00 84.75 80 PHE A C 1
ATOM 625 O O . PHE A 1 80 ? -13.506 0.849 -1.184 1.00 84.75 80 PHE A O 1
ATOM 632 N N . CYS A 1 81 ? -13.803 1.951 0.745 1.00 82.69 81 CYS A N 1
ATOM 633 C CA . CYS A 1 81 ? -15.158 1.466 1.008 1.00 82.69 81 CYS A CA 1
ATOM 634 C C . CYS A 1 81 ? -16.252 2.267 0.278 1.00 82.69 81 CYS A C 1
ATOM 636 O O . CYS A 1 81 ? -17.433 1.946 0.422 1.00 82.69 81 CYS A O 1
ATOM 638 N N . SER A 1 82 ? -15.900 3.318 -0.472 1.00 83.38 82 SER A N 1
ATOM 639 C CA . SER A 1 82 ? -16.888 4.157 -1.153 1.00 83.38 82 SER A CA 1
ATOM 640 C C . SER A 1 82 ? -17.593 3.375 -2.278 1.00 83.38 82 SER A C 1
ATOM 642 O O . SER A 1 82 ? -16.926 2.898 -3.200 1.00 83.38 82 SER A O 1
ATOM 644 N N . PRO A 1 83 ? -18.938 3.266 -2.268 1.00 73.31 83 PRO A N 1
ATOM 645 C CA . PRO A 1 83 ? -19.690 2.498 -3.267 1.00 73.31 83 PRO A CA 1
ATOM 646 C C . PRO A 1 83 ? -19.629 3.123 -4.667 1.00 73.31 83 PRO A C 1
ATOM 648 O O . PRO A 1 83 ? -19.641 2.419 -5.676 1.00 73.31 83 PRO A O 1
ATOM 651 N N . GLN A 1 84 ? -19.529 4.450 -4.740 1.00 72.12 84 GLN A N 1
ATOM 652 C CA . GLN A 1 84 ? -19.199 5.168 -5.966 1.00 72.12 84 GLN A CA 1
ATOM 653 C C . GLN A 1 84 ? -17.688 5.334 -5.973 1.00 72.12 84 GLN A C 1
ATOM 655 O O . GLN A 1 84 ? -17.179 6.113 -5.173 1.00 72.12 84 GLN A O 1
ATOM 660 N N . ARG A 1 85 ? -16.988 4.567 -6.819 1.00 59.31 85 ARG A N 1
ATOM 661 C CA . ARG A 1 85 ? -15.521 4.578 -6.954 1.00 59.31 85 ARG A CA 1
ATOM 662 C C . ARG A 1 85 ? -15.060 5.995 -7.320 1.00 59.31 85 ARG A C 1
ATOM 664 O O . ARG A 1 85 ? -15.121 6.345 -8.501 1.00 59.31 85 ARG A O 1
ATOM 671 N N . PRO A 1 86 ? -14.641 6.848 -6.371 1.00 56.25 86 PRO A N 1
ATOM 672 C CA . PRO A 1 86 ? -14.402 8.237 -6.679 1.00 56.25 86 PRO A CA 1
ATOM 673 C C . PRO A 1 86 ? -12.929 8.348 -7.037 1.00 56.25 86 PRO A C 1
ATOM 675 O O . PRO A 1 86 ? -12.088 8.462 -6.155 1.00 56.25 86 PRO A O 1
ATOM 678 N N . ASN A 1 87 ? -12.637 8.327 -8.336 1.00 66.62 87 ASN A N 1
ATOM 679 C CA . ASN A 1 87 ? -11.364 8.764 -8.902 1.00 66.62 87 ASN A CA 1
ATOM 680 C C . ASN A 1 87 ? -10.098 8.053 -8.372 1.00 66.62 87 ASN A C 1
ATOM 682 O O . ASN A 1 87 ? -10.086 7.223 -7.463 1.00 66.62 87 ASN A O 1
ATOM 686 N N . PHE A 1 88 ? -8.984 8.376 -9.017 1.00 81.69 88 PHE A N 1
ATOM 687 C CA . PHE A 1 88 ? -7.651 7.961 -8.609 1.00 81.69 88 PHE A CA 1
ATOM 688 C C . PHE A 1 88 ? -7.299 8.623 -7.271 1.00 81.69 88 PHE A C 1
ATOM 690 O O . PHE A 1 88 ? -7.452 9.836 -7.110 1.00 81.69 88 PHE A O 1
ATOM 697 N N . MET A 1 89 ? -6.802 7.843 -6.316 1.00 86.38 89 MET A 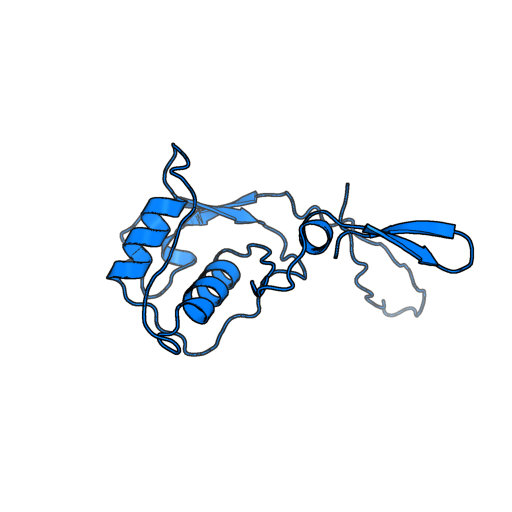N 1
ATOM 698 C CA . MET A 1 89 ? -6.224 8.389 -5.092 1.00 86.38 89 MET A CA 1
ATOM 699 C C . MET A 1 89 ? -4.822 8.926 -5.392 1.00 86.38 89 MET A C 1
ATOM 701 O O . MET A 1 89 ? -4.002 8.236 -5.995 1.00 86.38 89 MET A O 1
ATOM 705 N N . HIS A 1 90 ? -4.534 10.146 -4.946 1.00 88.88 90 HIS A N 1
ATOM 706 C CA . HIS A 1 90 ? -3.201 10.735 -5.018 1.00 88.88 90 HIS A CA 1
ATOM 707 C C . HIS A 1 90 ? -2.748 11.134 -3.614 1.00 88.88 90 HIS A C 1
ATOM 709 O O . HIS A 1 90 ? -3.543 11.605 -2.804 1.00 88.88 90 HIS A O 1
ATOM 715 N N . MET A 1 91 ? -1.464 10.943 -3.323 1.00 89.88 91 MET A N 1
ATOM 716 C CA . MET A 1 91 ? -0.852 11.361 -2.065 1.00 89.88 91 MET A CA 1
ATOM 717 C C . MET A 1 91 ? 0.285 12.325 -2.358 1.00 89.88 91 MET A C 1
ATOM 719 O O . MET A 1 91 ? 1.154 12.036 -3.181 1.00 89.88 91 MET A O 1
ATOM 723 N N . VAL A 1 92 ? 0.314 13.443 -1.642 1.00 92.00 92 VAL A N 1
ATOM 724 C CA . VAL A 1 92 ? 1.328 14.488 -1.807 1.00 92.00 92 VAL A CA 1
ATOM 725 C C . VAL A 1 92 ? 2.041 14.701 -0.482 1.00 92.00 92 VAL A C 1
ATOM 727 O O . VAL A 1 92 ? 1.429 14.683 0.580 1.00 92.00 92 VAL A O 1
ATOM 730 N N . GLY A 1 93 ? 3.357 14.878 -0.540 1.00 91.69 93 GLY A N 1
ATOM 731 C CA . GLY A 1 93 ? 4.179 15.172 0.629 1.00 91.69 93 GLY A CA 1
ATOM 732 C C . GLY A 1 93 ? 5.668 15.056 0.310 1.00 91.69 93 GLY A C 1
ATOM 733 O O . GLY A 1 93 ? 6.017 14.505 -0.738 1.00 91.69 93 GLY A O 1
ATOM 734 N N . PRO A 1 94 ? 6.554 15.495 1.215 1.00 93.06 94 PRO A N 1
ATOM 735 C CA . PRO A 1 94 ? 8.000 15.473 1.003 1.00 93.06 94 PRO A CA 1
ATOM 736 C C . PRO A 1 94 ? 8.549 14.053 0.804 1.00 93.06 94 PRO A C 1
ATOM 738 O O . PRO A 1 94 ? 7.957 13.063 1.243 1.00 93.06 94 PRO A O 1
ATOM 741 N N . THR A 1 95 ? 9.686 13.929 0.122 1.00 90.75 95 THR A N 1
ATOM 742 C CA . THR A 1 95 ? 10.389 12.645 -0.029 1.00 90.75 95 THR A CA 1
ATOM 743 C C . THR A 1 95 ? 10.732 12.067 1.346 1.00 90.75 95 THR A C 1
ATOM 745 O O . THR A 1 95 ? 11.088 12.807 2.257 1.00 90.75 95 THR A O 1
ATOM 748 N N . GLY A 1 96 ? 10.591 10.750 1.515 1.00 86.81 96 GLY A N 1
ATOM 749 C CA . GLY A 1 96 ? 10.881 10.077 2.788 1.00 86.81 96 GLY A CA 1
ATOM 750 C C . GLY A 1 96 ? 9.773 10.154 3.844 1.00 86.81 96 GLY A C 1
ATOM 751 O O . GLY A 1 96 ? 9.948 9.631 4.934 1.00 86.81 96 GLY A O 1
ATOM 752 N N . SER A 1 97 ? 8.605 10.731 3.539 1.00 88.44 97 SER A N 1
ATOM 753 C CA . SER A 1 97 ? 7.474 10.798 4.484 1.00 88.44 97 SER A CA 1
ATOM 754 C C . SER A 1 97 ? 6.675 9.488 4.640 1.00 88.44 97 SER A C 1
ATOM 756 O O . SER A 1 97 ? 5.549 9.524 5.123 1.00 88.44 97 SER A O 1
ATOM 758 N N . GLY A 1 98 ? 7.177 8.356 4.135 1.00 89.62 98 GLY A N 1
ATOM 759 C CA . GLY A 1 98 ? 6.510 7.051 4.252 1.00 89.62 98 GLY A CA 1
ATOM 760 C C . GLY A 1 98 ? 5.266 6.832 3.377 1.00 89.62 98 GLY A C 1
ATOM 761 O O . GLY A 1 98 ? 4.492 5.928 3.660 1.00 89.62 98 GLY A O 1
ATOM 762 N N . LYS A 1 99 ? 5.041 7.623 2.313 1.00 92.56 99 LYS A N 1
ATOM 763 C CA . LYS A 1 99 ? 3.867 7.465 1.414 1.00 92.56 99 LYS A CA 1
ATOM 764 C C . LYS A 1 99 ? 3.851 6.122 0.681 1.00 92.56 99 LYS A C 1
ATOM 766 O O . LYS A 1 99 ? 2.821 5.464 0.597 1.00 92.56 99 LYS A O 1
ATOM 771 N N . THR A 1 100 ? 4.991 5.731 0.116 1.00 92.25 100 THR A N 1
ATOM 772 C CA . THR A 1 100 ? 5.109 4.450 -0.589 1.00 92.25 100 THR A CA 1
ATOM 773 C C . THR A 1 100 ? 4.943 3.296 0.393 1.00 92.25 100 THR A C 1
ATOM 775 O O . THR A 1 100 ? 4.189 2.366 0.121 1.00 92.25 100 THR A O 1
ATOM 778 N N . ASP A 1 101 ? 5.565 3.406 1.568 1.00 92.50 101 ASP A N 1
ATOM 779 C CA . ASP A 1 101 ? 5.475 2.399 2.626 1.00 92.50 101 ASP A CA 1
ATOM 780 C C . ASP A 1 101 ? 4.047 2.255 3.155 1.00 92.50 101 ASP A C 1
ATOM 782 O O . ASP A 1 101 ? 3.587 1.133 3.339 1.00 92.50 101 ASP A O 1
ATOM 786 N N . PHE A 1 102 ? 3.308 3.363 3.298 1.00 92.94 102 PHE A N 1
ATOM 787 C CA . PHE A 1 102 ? 1.889 3.356 3.656 1.00 92.94 102 PHE A CA 1
ATOM 788 C C . PHE A 1 102 ? 1.067 2.480 2.705 1.00 92.94 102 PHE A C 1
ATOM 790 O O . PHE A 1 102 ? 0.304 1.622 3.145 1.00 92.94 102 PHE A O 1
ATOM 797 N N . MET A 1 103 ? 1.245 2.663 1.392 1.00 92.00 103 MET A N 1
ATOM 798 C CA . MET A 1 103 ? 0.495 1.904 0.386 1.00 92.00 103 MET A CA 1
ATOM 799 C C . MET A 1 103 ? 0.898 0.437 0.346 1.00 92.00 103 MET A C 1
ATOM 801 O O . MET A 1 103 ? 0.031 -0.428 0.242 1.00 92.00 103 MET A O 1
ATOM 805 N N . LEU A 1 104 ? 2.193 0.141 0.456 1.00 93.12 104 LEU A N 1
ATOM 806 C CA . LEU A 1 104 ? 2.677 -1.237 0.509 1.00 93.12 104 LEU A CA 1
ATOM 807 C C . LEU A 1 104 ? 2.164 -1.957 1.761 1.00 93.12 104 LEU A C 1
ATOM 809 O O . LEU A 1 104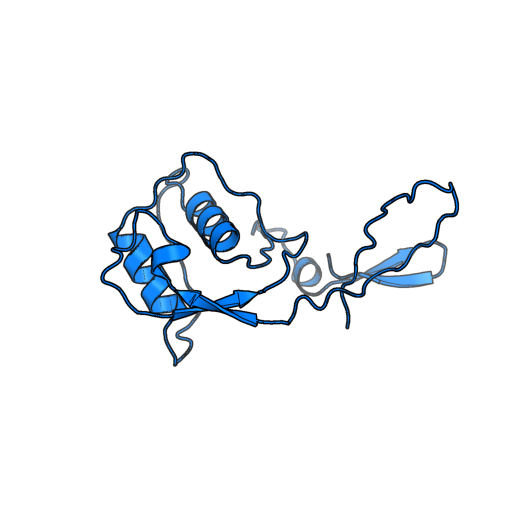 ? 1.694 -3.088 1.667 1.00 93.12 104 LEU A O 1
ATOM 813 N N . TRP A 1 105 ? 2.180 -1.282 2.912 1.00 93.62 105 TRP A N 1
ATOM 814 C CA . TRP A 1 105 ? 1.626 -1.785 4.166 1.00 93.62 105 TRP A CA 1
ATOM 815 C C . TRP A 1 105 ? 0.117 -2.042 4.064 1.00 93.62 105 TRP A C 1
ATOM 817 O O . TRP A 1 105 ? -0.358 -3.104 4.471 1.00 93.62 105 TRP A O 1
ATOM 827 N N . LEU A 1 106 ? -0.631 -1.109 3.469 1.00 92.62 106 LEU A N 1
ATOM 828 C CA . LEU A 1 106 ? -2.074 -1.230 3.268 1.00 92.62 106 LEU A CA 1
ATOM 829 C C . LEU A 1 106 ? -2.414 -2.424 2.366 1.00 92.62 106 LEU A C 1
ATOM 831 O O . LEU A 1 106 ? -3.252 -3.250 2.723 1.00 92.62 106 LEU A O 1
ATOM 835 N N . CYS A 1 107 ? -1.746 -2.535 1.215 1.00 92.50 107 CYS A N 1
ATOM 836 C CA . CYS A 1 107 ? -1.991 -3.607 0.250 1.00 92.50 107 CYS A CA 1
ATOM 837 C C . CYS A 1 107 ? -1.609 -4.981 0.809 1.00 92.50 107 CYS A C 1
ATOM 839 O O . CYS A 1 107 ? -2.311 -5.957 0.549 1.00 92.50 107 CYS A O 1
ATOM 841 N N . ALA A 1 108 ? -0.545 -5.055 1.615 1.00 92.81 108 ALA A N 1
ATOM 842 C CA . ALA A 1 108 ? -0.146 -6.290 2.277 1.00 92.81 108 ALA A CA 1
ATOM 843 C C . ALA A 1 108 ? -1.237 -6.789 3.241 1.00 92.81 108 ALA A C 1
ATOM 845 O O . ALA A 1 108 ? -1.574 -7.970 3.214 1.00 92.81 108 ALA A O 1
ATOM 846 N N . ARG A 1 109 ? -1.854 -5.888 4.022 1.00 91.25 109 ARG A N 1
ATOM 847 C CA . ARG A 1 109 ? -2.962 -6.233 4.934 1.00 91.25 109 ARG A CA 1
ATOM 848 C C . ARG A 1 109 ? -4.265 -6.573 4.217 1.00 91.25 109 ARG A C 1
ATOM 850 O O . ARG A 1 109 ? -4.990 -7.457 4.657 1.00 91.25 109 ARG A O 1
ATOM 857 N N . LEU A 1 110 ? -4.562 -5.886 3.116 1.00 90.56 110 LEU A N 1
ATOM 858 C CA . LEU A 1 110 ? -5.738 -6.162 2.284 1.00 90.56 110 LEU A CA 1
ATOM 859 C C . LEU A 1 110 ? -5.575 -7.399 1.391 1.00 90.56 110 LEU A C 1
ATOM 861 O O . LEU A 1 110 ? -6.518 -7.767 0.695 1.00 90.56 110 LEU A O 1
ATOM 865 N N . ASN A 1 111 ? -4.396 -8.028 1.396 1.00 92.06 111 ASN A N 1
ATOM 866 C CA . ASN A 1 111 ? -4.048 -9.128 0.503 1.00 92.06 111 ASN A CA 1
ATOM 867 C C . ASN A 1 111 ? -4.269 -8.777 -0.985 1.00 92.06 111 ASN A C 1
ATOM 869 O O . ASN A 1 111 ? -4.732 -9.597 -1.774 1.00 92.06 111 ASN A O 1
ATOM 873 N N . TRP A 1 112 ? -3.975 -7.530 -1.366 1.00 89.94 112 TRP A N 1
ATOM 874 C CA . TRP A 1 112 ? -4.141 -7.048 -2.737 1.00 89.94 112 TRP A CA 1
ATOM 875 C C . TRP A 1 112 ? -2.821 -7.112 -3.515 1.00 89.94 112 TRP A C 1
ATOM 877 O O . TRP A 1 112 ? -1.794 -6.665 -2.995 1.00 89.94 112 TRP A O 1
ATOM 887 N N . PRO A 1 113 ? -2.820 -7.662 -4.746 1.00 91.62 113 PRO A N 1
ATOM 888 C CA . PRO A 1 113 ? -1.639 -7.666 -5.601 1.00 91.62 113 PRO A CA 1
ATOM 889 C C . PRO A 1 113 ? -1.312 -6.241 -6.055 1.00 91.62 113 PRO A C 1
ATOM 891 O O . PRO A 1 113 ? -2.186 -5.526 -6.550 1.00 91.62 113 PRO A O 1
ATOM 894 N N . THR A 1 114 ? -0.049 -5.835 -5.911 1.00 91.06 114 THR A N 1
ATOM 895 C CA . THR A 1 114 ? 0.369 -4.448 -6.151 1.00 91.06 114 THR A CA 1
ATOM 896 C C . THR A 1 114 ? 1.627 -4.391 -7.000 1.00 91.06 114 THR A C 1
ATOM 898 O O . THR A 1 114 ? 2.671 -4.922 -6.630 1.00 91.06 114 THR A O 1
ATOM 901 N N . VAL A 1 115 ? 1.552 -3.655 -8.110 1.00 89.94 115 VAL A N 1
ATOM 902 C CA . VAL A 1 115 ? 2.698 -3.376 -8.983 1.00 89.94 115 VAL A CA 1
ATOM 903 C C . VAL A 1 115 ? 3.189 -1.953 -8.740 1.00 89.94 115 VAL A C 1
ATOM 905 O O . VAL A 1 115 ? 2.437 -0.988 -8.876 1.00 89.94 115 VAL A O 1
ATOM 908 N N . LEU A 1 116 ? 4.471 -1.811 -8.401 1.00 90.62 116 LEU A N 1
ATOM 909 C CA . LEU A 1 116 ? 5.110 -0.510 -8.224 1.00 90.62 116 LEU A CA 1
ATOM 910 C C . LEU A 1 116 ? 5.760 -0.054 -9.534 1.00 90.62 116 LEU A C 1
ATOM 912 O O . LEU A 1 116 ? 6.753 -0.627 -9.981 1.00 90.62 116 LEU A O 1
ATOM 916 N N . VAL A 1 117 ? 5.237 1.022 -10.123 1.00 90.06 117 VAL A N 1
ATOM 917 C CA . VAL A 1 117 ? 5.801 1.632 -11.334 1.00 90.06 117 VAL A CA 1
ATOM 918 C C . VAL A 1 117 ? 6.455 2.964 -10.981 1.00 90.06 117 VAL A C 1
ATOM 920 O O . VAL A 1 117 ? 5.793 3.908 -10.558 1.00 90.06 117 VAL A O 1
ATOM 923 N N . SER A 1 118 ? 7.772 3.052 -11.174 1.00 90.50 118 SER A N 1
ATOM 924 C CA . SER A 1 118 ? 8.497 4.321 -11.074 1.00 90.50 118 SER A CA 1
ATOM 925 C C . SER A 1 118 ? 8.291 5.137 -12.350 1.00 90.50 118 SER A C 1
ATOM 927 O O . SER A 1 118 ? 8.662 4.700 -13.443 1.00 90.50 118 SER A O 1
ATOM 929 N N . VAL A 1 119 ? 7.691 6.319 -12.205 1.00 90.25 119 VAL A N 1
ATOM 930 C CA . VAL A 1 119 ? 7.466 7.258 -13.307 1.00 90.25 119 VAL A CA 1
ATOM 931 C C . VAL A 1 119 ? 8.703 8.129 -13.489 1.00 90.25 119 VAL A C 1
ATOM 933 O O . VAL A 1 119 ? 9.137 8.813 -12.565 1.00 90.25 119 VAL A O 1
ATOM 936 N N . ASN A 1 120 ? 9.273 8.096 -14.690 1.00 92.31 120 ASN A N 1
ATOM 937 C CA . ASN A 1 120 ? 10.427 8.896 -15.085 1.00 92.31 120 ASN A CA 1
ATOM 938 C C . ASN A 1 120 ? 10.214 9.465 -16.505 1.00 92.31 120 ASN A C 1
ATOM 940 O O . ASN A 1 120 ? 9.327 8.994 -17.216 1.00 92.31 120 ASN A O 1
ATOM 944 N N . PRO A 1 121 ? 11.001 10.465 -16.948 1.00 93.31 121 PRO A N 1
ATOM 945 C CA . PRO A 1 121 ? 10.816 11.085 -18.267 1.00 93.31 121 PRO A CA 1
ATOM 946 C C . PRO A 1 121 ? 11.002 10.129 -19.453 1.00 93.31 121 PRO A C 1
ATOM 948 O O . PRO A 1 121 ? 10.568 10.421 -20.561 1.00 93.31 121 PRO A O 1
ATOM 951 N N . THR A 1 122 ? 11.666 8.993 -19.238 1.00 91.44 122 THR A N 1
ATOM 952 C CA . THR A 1 122 ? 11.891 7.964 -20.257 1.00 91.44 122 THR A CA 1
ATOM 953 C C . THR A 1 122 ? 10.830 6.865 -20.228 1.00 91.44 122 THR A C 1
ATOM 955 O O . THR A 1 122 ? 10.891 5.947 -21.050 1.00 91.44 122 THR A O 1
ATOM 958 N N . LEU A 1 123 ? 9.861 6.939 -19.307 1.00 89.69 123 LEU A N 1
ATOM 959 C CA . LEU A 1 123 ? 8.793 5.962 -19.181 1.00 89.69 123 LEU A CA 1
ATOM 960 C C . LEU A 1 123 ? 7.906 6.063 -20.413 1.00 89.69 123 LEU A C 1
ATOM 962 O O . LEU A 1 123 ? 7.278 7.089 -20.668 1.00 89.69 123 LEU A O 1
ATOM 966 N N . ARG A 1 124 ? 7.845 4.969 -21.164 1.00 87.69 124 ARG A N 1
ATOM 967 C CA . ARG A 1 124 ? 6.970 4.867 -22.321 1.00 87.69 124 ARG A CA 1
ATOM 968 C C . ARG A 1 124 ? 5.719 4.050 -21.999 1.00 87.69 124 ARG A C 1
ATOM 970 O O . ARG A 1 124 ? 5.801 3.138 -21.168 1.00 87.69 124 ARG A O 1
ATOM 977 N N . PRO A 1 125 ? 4.589 4.314 -22.679 1.00 85.69 125 PRO A N 1
ATOM 978 C CA . PRO A 1 125 ? 3.343 3.579 -22.470 1.00 85.69 125 PRO A CA 1
ATOM 979 C C . PRO A 1 125 ? 3.471 2.066 -22.682 1.00 85.69 125 PRO A C 1
ATOM 981 O O . PRO A 1 125 ? 2.781 1.300 -22.011 1.00 85.69 125 PRO A O 1
ATOM 984 N N . GLU A 1 126 ? 4.388 1.616 -23.548 1.00 86.06 126 GLU A N 1
ATOM 985 C CA . GLU A 1 126 ? 4.574 0.182 -23.821 1.00 86.06 126 GLU A CA 1
ATOM 986 C C . GLU A 1 126 ? 5.011 -0.595 -22.570 1.00 86.06 126 GLU A C 1
ATOM 988 O O . GLU A 1 126 ? 4.729 -1.782 -22.443 1.00 86.06 126 GLU A O 1
ATOM 993 N N . LYS A 1 127 ? 5.648 0.075 -21.599 1.00 83.00 127 LYS A N 1
ATOM 994 C CA . LYS A 1 127 ? 6.024 -0.542 -20.320 1.00 83.00 127 LYS A CA 1
ATOM 995 C C . LYS A 1 127 ? 4.822 -0.799 -19.399 1.00 83.00 127 LYS A C 1
ATOM 997 O O . LYS A 1 127 ? 4.941 -1.565 -18.458 1.00 83.00 127 LYS A O 1
ATOM 1002 N N . MET A 1 128 ? 3.680 -0.153 -19.636 1.00 84.94 128 MET A N 1
ATOM 1003 C CA . MET A 1 128 ? 2.453 -0.377 -18.858 1.00 84.94 128 MET A CA 1
ATOM 1004 C C . MET A 1 128 ? 1.474 -1.313 -19.573 1.00 84.94 128 MET A C 1
ATOM 1006 O O . MET A 1 128 ? 0.730 -2.033 -18.917 1.00 84.94 128 MET A O 1
ATOM 1010 N N . GLN A 1 129 ? 1.458 -1.297 -20.907 1.00 86.88 129 GLN A N 1
ATOM 1011 C CA . GLN A 1 129 ? 0.523 -2.094 -21.712 1.00 86.88 129 GLN A CA 1
ATOM 1012 C C . GLN A 1 129 ? 1.046 -3.506 -22.016 1.00 86.88 129 GLN A C 1
ATOM 1014 O O . GLN A 1 129 ? 0.253 -4.419 -22.245 1.00 86.88 129 GLN A O 1
ATOM 1019 N N . GLY A 1 130 ? 2.368 -3.691 -22.001 1.00 85.94 130 GLY A N 1
ATOM 1020 C CA . GLY A 1 130 ? 3.033 -4.891 -22.494 1.00 85.94 130 GLY A CA 1
ATOM 1021 C C . GLY A 1 130 ? 3.637 -4.675 -23.880 1.00 85.94 130 GLY A C 1
ATOM 1022 O O . GLY A 1 130 ? 3.419 -3.656 -24.539 1.00 85.94 130 GLY A O 1
ATOM 1023 N N . ARG A 1 131 ? 4.452 -5.636 -24.317 1.00 86.56 131 ARG A N 1
ATOM 1024 C CA . ARG A 1 131 ? 5.144 -5.567 -25.609 1.00 86.56 131 ARG A CA 1
ATOM 1025 C C . ARG A 1 131 ? 5.350 -6.945 -26.220 1.00 86.56 131 ARG A C 1
ATOM 1027 O O . ARG A 1 131 ? 5.496 -7.937 -25.506 1.00 86.56 131 ARG A O 1
ATOM 1034 N N . TRP A 1 132 ? 5.459 -6.977 -27.544 1.00 88.81 132 TRP A N 1
ATOM 1035 C CA . TRP A 1 132 ? 5.953 -8.143 -28.268 1.00 88.81 132 TRP A CA 1
ATOM 1036 C C . TRP A 1 132 ? 7.453 -8.310 -28.021 1.00 88.81 132 TRP A C 1
ATOM 1038 O O . TRP A 1 132 ? 8.233 -7.374 -28.203 1.00 88.81 132 TRP A O 1
ATOM 1048 N N . VAL A 1 133 ? 7.855 -9.507 -27.606 1.00 89.50 133 VAL A N 1
ATOM 1049 C CA . VAL A 1 133 ? 9.254 -9.897 -27.440 1.00 89.50 133 VAL A CA 1
ATOM 1050 C C . VAL A 1 133 ? 9.535 -11.062 -28.378 1.00 89.50 133 VAL A C 1
ATOM 1052 O O . VAL A 1 133 ? 8.834 -12.072 -28.362 1.00 89.50 133 VAL A O 1
ATOM 1055 N N . LEU A 1 134 ? 10.575 -10.921 -29.198 1.00 92.88 134 LEU A N 1
ATOM 1056 C CA . LEU A 1 134 ? 11.095 -12.021 -29.999 1.00 92.88 134 LEU A CA 1
ATOM 1057 C C . LEU A 1 134 ? 11.995 -12.881 -29.106 1.00 92.88 134 LEU A C 1
ATOM 1059 O O . LEU A 1 134 ? 13.024 -12.410 -28.622 1.00 92.88 134 LEU A O 1
ATOM 1063 N N . SER A 1 135 ? 11.610 -14.133 -28.882 1.00 90.06 135 SER A N 1
ATOM 1064 C CA . SER A 1 135 ? 12.398 -15.106 -28.126 1.00 90.06 135 SER A CA 1
ATOM 1065 C C . SER A 1 135 ? 12.461 -16.415 -28.905 1.00 90.06 135 SER A C 1
ATOM 1067 O O . SER A 1 135 ? 11.430 -16.952 -29.298 1.00 90.06 135 SER A O 1
ATOM 1069 N N . ASN A 1 136 ? 13.673 -16.911 -29.174 1.00 89.94 136 ASN A N 1
ATOM 1070 C CA . ASN A 1 136 ? 13.918 -18.166 -29.900 1.00 89.94 136 ASN A CA 1
ATOM 1071 C C . ASN A 1 136 ? 13.169 -18.283 -31.245 1.00 89.94 136 ASN A C 1
ATOM 1073 O O . ASN A 1 136 ? 12.644 -19.339 -31.584 1.00 89.94 136 ASN A O 1
ATOM 1077 N N . GLY A 1 137 ? 13.101 -17.188 -32.011 1.00 91.00 137 GLY A N 1
ATOM 1078 C CA . GLY A 1 137 ? 12.425 -17.157 -33.316 1.00 91.00 137 GLY A CA 1
ATOM 1079 C C . GLY A 1 137 ? 10.895 -17.086 -33.249 1.00 91.00 137 GLY A C 1
ATOM 1080 O O . GLY A 1 137 ? 10.251 -17.097 -34.293 1.00 91.00 137 GLY A O 1
ATOM 1081 N N . ILE A 1 138 ? 10.313 -16.975 -32.050 1.00 91.44 138 ILE A N 1
ATOM 1082 C CA . ILE A 1 138 ? 8.868 -16.865 -31.828 1.00 91.44 138 ILE A CA 1
ATOM 1083 C C . ILE A 1 138 ? 8.554 -15.486 -31.236 1.00 91.44 138 ILE A C 1
ATOM 1085 O O . ILE A 1 138 ? 9.217 -15.022 -30.305 1.00 91.44 138 ILE A O 1
ATOM 1089 N N . CYS A 1 139 ? 7.535 -14.818 -31.780 1.00 88.75 139 CYS A N 1
ATOM 1090 C CA . CYS A 1 139 ? 6.999 -13.579 -31.221 1.00 88.75 139 CYS A CA 1
ATOM 1091 C C . CYS A 1 139 ? 5.986 -13.907 -30.119 1.00 88.75 139 CYS A C 1
ATOM 1093 O O . CYS A 1 139 ? 4.914 -14.437 -30.403 1.00 88.75 139 CYS A O 1
ATOM 1095 N N . LEU A 1 140 ? 6.315 -13.569 -28.872 1.00 87.94 140 LEU A N 1
ATOM 1096 C CA . LEU A 1 140 ? 5.447 -13.760 -27.709 1.00 87.94 140 LEU A CA 1
ATOM 1097 C C . LEU A 1 140 ? 5.055 -12.401 -27.121 1.00 87.94 140 LEU A C 1
ATOM 1099 O O . LEU A 1 140 ? 5.874 -11.480 -27.068 1.00 87.94 140 LEU A O 1
ATOM 1103 N N . TRP A 1 141 ? 3.798 -12.260 -26.697 1.00 84.00 141 TRP A N 1
ATOM 1104 C CA . TRP A 1 141 ? 3.339 -11.065 -25.989 1.00 84.00 141 TRP A CA 1
ATOM 1105 C C . TRP A 1 141 ? 3.643 -11.198 -24.500 1.00 84.00 141 TRP A C 1
ATOM 1107 O O . TRP A 1 141 ? 3.248 -12.179 -23.871 1.00 84.00 141 TRP A O 1
ATOM 1117 N N . THR A 1 142 ? 4.313 -10.198 -23.931 1.00 83.00 142 THR A N 1
ATOM 1118 C CA . THR A 1 142 ? 4.696 -10.191 -22.517 1.00 83.00 142 THR A CA 1
ATOM 1119 C C . THR A 1 142 ? 4.075 -8.987 -21.813 1.00 83.00 142 THR A C 1
ATOM 1121 O O . THR A 1 142 ? 4.318 -7.843 -22.206 1.00 83.00 142 THR A O 1
ATOM 1124 N N . TYR A 1 143 ? 3.331 -9.243 -20.734 1.00 74.12 143 TYR A N 1
ATOM 1125 C CA . TYR A 1 143 ? 2.887 -8.234 -19.769 1.00 74.12 143 TYR A CA 1
ATOM 1126 C C . TYR A 1 143 ? 3.963 -8.126 -18.677 1.00 74.12 143 TYR A C 1
ATOM 1128 O O . TYR A 1 143 ? 4.109 -9.046 -17.873 1.00 74.12 143 TYR A O 1
ATOM 1136 N N . ARG A 1 144 ? 4.798 -7.081 -18.694 1.00 58.41 144 ARG A N 1
ATOM 1137 C CA . ARG A 1 144 ? 5.830 -6.868 -17.666 1.00 58.41 144 ARG A CA 1
ATOM 1138 C C . ARG A 1 144 ? 6.158 -5.398 -17.481 1.00 58.41 144 ARG A C 1
ATOM 1140 O O . ARG A 1 144 ? 6.306 -4.717 -18.520 1.00 58.41 144 ARG A O 1
#